Protein AF-A0A3N1GTV0-F1 (afdb_monomer_lite)

Organism: NCBI:txid56438

Secondary structure (DSSP, 8-state):
----TTSTT-TTSS--HHHHHHHTS-----S------SS--TT--HHHHHHHT---TT-S-PPP-PPPTT--HHHHHHTT------GGGS--

Radius of gyration: 27.48 Å; chains: 1; bounding box: 48×57×62 Å

pLDDT: mean 72.13, std 11.44, range [41.16, 90.62]

Foldseek 3Di:
DDPPCPPPPNPVVDPPPVVVVVVPDDPPPPPPPVDDDPDDDPPQDPVNVVVVPPDDVPPPPPPPPDDPPPDDPVNVVVVVDDDDDPPPVVPD

Sequence (92 aa):
MTTDWNAPGNPLDQPPEADAMEQQRSVVEDVQQDHMPDSPPLDANVADLAEQHAAVPGDQERPPASLPTNANAADALEQRQLVPVDDEDHRR

Structure (mmCIF, N/CA/C/O backbone):
data_AF-A0A3N1GTV0-F1
#
_entry.id   AF-A0A3N1GTV0-F1
#
loop_
_atom_site.group_PDB
_atom_site.id
_atom_site.type_symbol
_atom_site.label_atom_id
_atom_site.label_alt_id
_atom_site.label_comp_id
_atom_site.label_asym_id
_atom_site.label_entity_id
_atom_site.label_seq_id
_atom_site.pdbx_PDB_ins_code
_atom_site.Cartn_x
_atom_site.Cartn_y
_atom_site.Cartn_z
_atom_site.occupancy
_atom_site.B_iso_or_equiv
_atom_site.auth_seq_id
_atom_site.auth_comp_id
_atom_site.auth_asym_id
_atom_site.auth_atom_id
_atom_site.pdbx_PDB_model_num
ATOM 1 N N . MET A 1 1 ? -13.844 -36.651 33.456 1.00 41.16 1 MET A N 1
ATOM 2 C CA . MET A 1 1 ? -14.739 -35.564 33.900 1.00 41.16 1 MET A CA 1
ATOM 3 C C . MET A 1 1 ? -15.335 -34.962 32.645 1.00 41.16 1 MET A C 1
ATOM 5 O O . MET A 1 1 ? -14.587 -34.394 31.864 1.00 41.16 1 MET A O 1
ATOM 9 N N . THR A 1 2 ? -16.618 -35.204 32.392 1.00 52.00 2 THR A N 1
ATOM 10 C CA . THR A 1 2 ? -17.329 -34.682 31.218 1.00 52.00 2 THR A CA 1
ATOM 11 C C . THR A 1 2 ? -18.038 -33.419 31.678 1.00 52.00 2 THR A C 1
ATOM 13 O O . THR A 1 2 ? -18.979 -33.510 32.461 1.00 52.00 2 THR A O 1
ATOM 16 N N . THR A 1 3 ? -17.521 -32.251 31.306 1.00 61.66 3 THR A N 1
ATOM 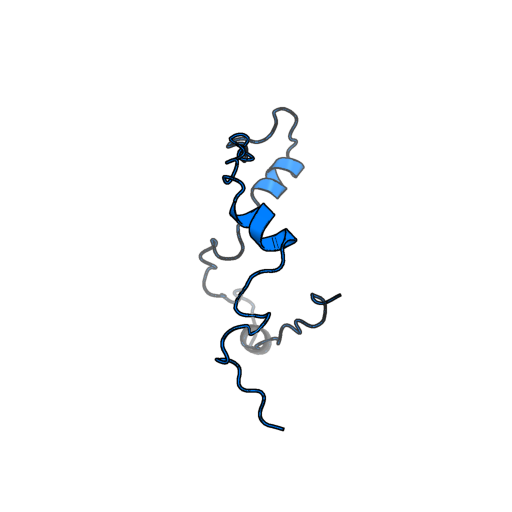17 C CA . THR A 1 3 ? -18.170 -30.976 31.621 1.00 61.66 3 THR A CA 1
ATOM 18 C C . THR A 1 3 ? -19.393 -30.855 30.723 1.00 61.66 3 THR A C 1
ATOM 20 O O . THR A 1 3 ? -19.262 -30.831 29.502 1.00 61.66 3 THR A O 1
ATOM 23 N N . ASP A 1 4 ? -20.579 -30.873 31.323 1.00 68.38 4 ASP A N 1
ATOM 24 C CA . ASP A 1 4 ? -21.841 -30.717 30.609 1.00 68.38 4 ASP A CA 1
ATOM 25 C C . ASP A 1 4 ? -22.046 -29.229 30.297 1.00 68.38 4 ASP A C 1
ATOM 27 O O . ASP A 1 4 ? -22.440 -28.440 31.155 1.00 68.38 4 ASP A O 1
ATOM 31 N N . TRP A 1 5 ? -21.679 -28.837 29.076 1.00 64.94 5 TRP A N 1
ATOM 32 C CA . TRP A 1 5 ? -21.698 -27.449 28.606 1.00 64.94 5 TRP A CA 1
ATOM 33 C C . TRP A 1 5 ? -23.111 -26.882 28.394 1.00 64.94 5 TRP A C 1
ATOM 35 O O . TRP A 1 5 ? -23.236 -25.694 28.130 1.00 64.94 5 TRP A O 1
ATOM 45 N N . ASN A 1 6 ? -24.164 -27.696 28.527 1.00 67.12 6 ASN A N 1
ATOM 46 C CA . ASN A 1 6 ? -25.563 -27.274 28.370 1.00 67.12 6 ASN A CA 1
ATOM 47 C C . ASN A 1 6 ? -26.347 -27.294 29.695 1.00 67.12 6 ASN A C 1
ATOM 49 O O . ASN A 1 6 ? -27.581 -27.267 29.697 1.00 67.12 6 ASN A O 1
ATOM 53 N N . ALA A 1 7 ? -25.659 -27.379 30.837 1.00 70.50 7 ALA A N 1
ATOM 54 C CA . ALA A 1 7 ? -26.314 -27.319 32.135 1.00 70.50 7 ALA A CA 1
ATOM 55 C C . ALA A 1 7 ? -26.887 -25.908 32.396 1.00 70.50 7 ALA A C 1
ATOM 57 O O . ALA A 1 7 ? -26.176 -24.920 32.208 1.00 70.50 7 ALA A O 1
ATOM 58 N N . PRO A 1 8 ? -28.139 -25.780 32.878 1.00 64.19 8 PRO A N 1
ATOM 59 C CA . PRO A 1 8 ? -28.717 -24.482 33.210 1.00 64.19 8 PRO A CA 1
ATOM 60 C C . PRO A 1 8 ? -27.883 -23.795 34.299 1.00 64.19 8 PRO A C 1
ATOM 62 O O . PRO A 1 8 ? -27.713 -24.333 35.394 1.00 64.19 8 PRO A O 1
ATOM 65 N N . GLY A 1 9 ? -27.367 -22.605 33.983 1.00 66.44 9 GLY A N 1
ATOM 66 C CA . GLY A 1 9 ? -26.426 -21.873 34.835 1.00 66.44 9 GLY A CA 1
ATOM 67 C C . GLY A 1 9 ? -24.956 -22.058 34.453 1.00 66.44 9 GLY A C 1
ATOM 68 O O . GLY A 1 9 ? -24.088 -21.715 35.256 1.00 66.44 9 GLY A O 1
ATOM 69 N N . ASN A 1 10 ? -24.657 -22.583 33.258 1.00 73.19 10 ASN A N 1
ATOM 70 C CA . ASN A 1 10 ? -23.308 -22.532 32.712 1.00 73.19 10 ASN A CA 1
ATOM 71 C C . ASN A 1 10 ? -22.870 -21.055 32.602 1.00 73.19 10 ASN A C 1
ATOM 73 O O . ASN A 1 10 ? -23.537 -20.269 31.930 1.00 73.19 10 ASN A O 1
ATOM 77 N N . PRO A 1 11 ? -21.760 -20.648 33.242 1.00 65.50 11 PRO A N 1
ATOM 78 C CA . PRO A 1 11 ? -21.278 -19.269 33.188 1.00 65.50 11 PRO A CA 1
ATOM 79 C C . PRO A 1 11 ? -20.853 -18.820 31.783 1.00 65.50 11 PRO A C 1
ATOM 81 O O . PRO A 1 11 ? -20.614 -17.637 31.593 1.00 65.50 11 PRO A O 1
ATOM 84 N N . LEU A 1 12 ? -20.755 -19.733 30.809 1.00 71.62 12 LEU A N 1
ATOM 85 C CA . LEU A 1 12 ? -20.562 -19.391 29.396 1.00 71.62 12 LEU A CA 1
ATOM 86 C C . LEU A 1 12 ? -21.868 -19.040 28.663 1.00 71.62 12 LEU A C 1
ATOM 88 O O . LEU A 1 12 ? -21.803 -18.445 27.592 1.00 71.62 12 LEU A O 1
ATOM 92 N N . ASP A 1 13 ? -23.038 -19.385 29.215 1.00 71.44 13 ASP A N 1
ATOM 93 C CA . ASP A 1 13 ? -24.341 -19.037 28.620 1.00 71.44 13 ASP A CA 1
ATOM 94 C C . ASP A 1 13 ? -24.710 -17.569 28.866 1.00 71.44 13 ASP A C 1
ATOM 96 O O . ASP A 1 13 ? -25.625 -17.035 28.235 1.00 71.44 13 ASP A O 1
ATOM 100 N N . GLN A 1 14 ? -24.024 -16.914 29.805 1.00 73.06 14 GLN A N 1
ATOM 101 C CA . GLN A 1 14 ? -24.179 -15.494 30.077 1.00 73.06 14 GLN A CA 1
ATOM 102 C C . GLN A 1 14 ? -22.865 -14.788 29.761 1.00 73.06 14 GLN A C 1
ATOM 104 O O . GLN A 1 14 ? -21.828 -15.172 30.305 1.00 73.06 14 GLN A O 1
ATOM 109 N N . PRO A 1 15 ? -22.882 -13.756 28.904 1.00 72.56 15 PRO A N 1
ATOM 110 C CA . PRO A 1 15 ? -21.700 -12.937 28.720 1.00 72.56 15 PRO A CA 1
ATOM 111 C C . PRO A 1 15 ? -21.296 -12.329 30.075 1.00 72.56 15 PRO A C 1
ATOM 113 O O . PRO A 1 15 ? -22.174 -11.990 30.880 1.00 72.56 15 PRO A O 1
ATOM 116 N N . PRO A 1 16 ? -19.989 -12.181 30.350 1.00 82.19 16 PRO A N 1
ATOM 117 C CA . PRO A 1 16 ? -19.506 -11.370 31.457 1.00 82.19 16 PRO A CA 1
ATOM 118 C C . PRO A 1 16 ? -20.221 -10.015 31.523 1.00 82.19 16 PRO A C 1
ATOM 120 O O . PRO A 1 16 ? -20.625 -9.459 30.504 1.00 82.19 16 PRO A O 1
ATOM 123 N N . GLU A 1 17 ? -20.353 -9.454 32.726 1.00 78.94 17 GLU A N 1
ATOM 124 C CA . GLU A 1 17 ? -21.042 -8.170 32.927 1.00 78.94 17 GLU A CA 1
ATOM 125 C C . GLU A 1 17 ? -20.469 -7.057 32.032 1.00 78.94 17 GLU A C 1
ATOM 127 O O . GLU A 1 17 ? -21.225 -6.265 31.476 1.00 78.94 17 GLU A O 1
ATOM 132 N N . ALA A 1 18 ? -19.148 -7.054 31.819 1.00 80.25 18 ALA A N 1
ATOM 133 C CA . ALA A 1 18 ? -18.475 -6.131 30.906 1.00 80.25 18 ALA A CA 1
ATOM 134 C C . ALA A 1 18 ? -18.998 -6.254 29.462 1.00 80.25 18 ALA A C 1
ATOM 136 O O . ALA A 1 18 ? -19.421 -5.262 28.871 1.00 80.25 18 ALA A O 1
ATOM 137 N N . ASP A 1 19 ? -19.058 -7.473 28.932 1.00 80.19 19 ASP A N 1
ATOM 138 C CA . ASP A 1 19 ? -19.543 -7.764 27.583 1.00 80.19 19 ASP A CA 1
ATOM 139 C C . ASP A 1 19 ? -21.028 -7.391 27.434 1.00 80.19 19 ASP A C 1
ATOM 141 O O . ASP A 1 19 ? -21.437 -6.825 26.419 1.00 80.19 19 ASP A O 1
ATOM 145 N N . ALA A 1 20 ? -21.848 -7.652 28.460 1.00 83.56 20 ALA A N 1
ATOM 146 C CA . ALA A 1 20 ? -23.258 -7.261 28.467 1.00 83.56 20 ALA A CA 1
ATOM 147 C C . ALA A 1 20 ? -23.428 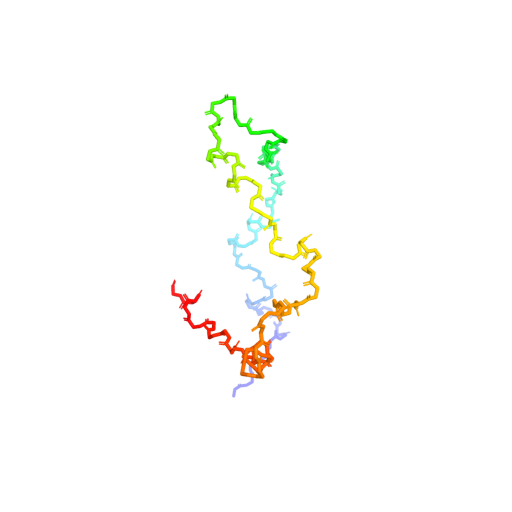-5.731 28.414 1.00 83.56 20 ALA A C 1
ATOM 149 O O . ALA A 1 20 ? -24.294 -5.228 27.694 1.00 83.56 20 ALA A O 1
ATOM 150 N N . MET A 1 21 ? -22.584 -4.986 29.133 1.00 84.06 21 MET A N 1
ATOM 151 C CA . MET A 1 21 ? -22.583 -3.522 29.104 1.00 84.06 21 MET A CA 1
ATOM 152 C C . MET A 1 21 ? -22.149 -2.965 27.745 1.00 84.06 21 MET A C 1
ATOM 154 O O . MET A 1 21 ? -22.707 -1.962 27.298 1.00 84.06 21 MET A O 1
ATOM 158 N N . GLU A 1 22 ? -21.171 -3.586 27.085 1.00 80.88 22 GLU A N 1
ATOM 159 C CA . GLU A 1 22 ? -20.720 -3.178 25.751 1.00 80.88 22 GLU A CA 1
ATOM 160 C C . GLU A 1 22 ? -21.771 -3.475 24.677 1.00 80.88 22 GLU A C 1
ATOM 162 O O . GLU A 1 22 ? -22.054 -2.606 23.854 1.00 80.88 22 GLU A O 1
ATOM 167 N N . GLN A 1 23 ? -22.437 -4.632 24.731 1.00 81.69 23 GLN A N 1
ATOM 168 C CA . GLN A 1 23 ? -23.496 -4.986 23.774 1.00 81.69 23 GLN A CA 1
ATOM 169 C C . GLN A 1 23 ? -24.762 -4.130 23.904 1.00 81.69 23 GLN A C 1
ATOM 171 O O . GLN A 1 23 ? -25.508 -3.969 22.939 1.00 81.69 23 GLN A O 1
ATOM 176 N N . GLN A 1 24 ? -25.027 -3.582 25.091 1.00 81.19 24 GLN A N 1
ATOM 177 C CA . GLN A 1 24 ? -26.139 -2.655 25.311 1.00 81.19 24 GLN A CA 1
ATOM 178 C C . GLN A 1 24 ? -25.838 -1.231 24.837 1.00 81.19 24 GLN A C 1
ATOM 180 O O . GLN A 1 24 ? -26.763 -0.420 24.720 1.00 81.19 24 GLN A O 1
ATOM 185 N N . ARG A 1 25 ? -24.570 -0.895 24.570 1.00 75.12 25 ARG A N 1
ATOM 186 C CA . ARG A 1 25 ? -24.231 0.399 23.978 1.00 75.12 25 ARG A CA 1
ATOM 187 C C . ARG A 1 25 ? -24.621 0.376 22.509 1.00 75.12 25 ARG A C 1
ATOM 189 O O . ARG A 1 25 ? -24.197 -0.485 21.747 1.00 75.12 25 ARG A O 1
ATOM 196 N N . SER A 1 26 ? -25.415 1.362 22.100 1.00 76.44 26 SER A N 1
ATOM 197 C CA . SER A 1 26 ? -25.619 1.640 20.683 1.00 76.44 26 SER A CA 1
ATOM 198 C C . SER A 1 26 ? -24.260 1.868 20.033 1.00 76.44 26 SER A C 1
ATOM 200 O O . SER A 1 26 ? -23.471 2.658 20.561 1.00 76.44 26 SER A O 1
ATOM 202 N N . VAL A 1 27 ? -24.014 1.221 18.892 1.00 73.44 27 VAL A N 1
ATOM 203 C CA . VAL A 1 27 ? -22.901 1.590 18.018 1.00 73.44 27 VAL A CA 1
ATOM 204 C C . VAL A 1 27 ? -23.070 3.074 17.719 1.00 73.44 27 VAL A C 1
ATOM 206 O O . VAL A 1 27 ? -24.016 3.479 17.045 1.00 73.44 27 VAL A O 1
ATOM 209 N N . VAL A 1 28 ? -22.206 3.897 18.309 1.00 71.88 28 VAL A N 1
ATOM 210 C CA . VAL A 1 28 ? -22.054 5.274 17.867 1.00 71.88 28 VAL A CA 1
ATOM 211 C C . VAL A 1 28 ? -21.307 5.136 16.558 1.00 71.88 28 VAL A C 1
ATOM 213 O O . VAL A 1 28 ? -20.109 4.868 16.556 1.00 71.88 28 VAL A O 1
ATOM 216 N N . GLU A 1 29 ? -22.042 5.200 15.453 1.00 62.66 29 GLU A N 1
ATOM 217 C CA . GLU A 1 29 ? -21.427 5.414 14.154 1.00 62.66 29 GLU A CA 1
ATOM 218 C C . GLU A 1 29 ? -20.724 6.763 14.255 1.00 62.66 29 GLU A C 1
ATOM 220 O O . GLU A 1 29 ? -21.371 7.811 14.317 1.00 62.66 29 GLU A O 1
ATOM 225 N N . ASP A 1 30 ? -19.405 6.723 14.431 1.00 67.38 30 ASP A N 1
ATOM 226 C CA . ASP A 1 30 ? -18.593 7.922 14.382 1.00 67.38 30 ASP A CA 1
ATOM 227 C C . ASP A 1 30 ? -18.710 8.451 12.953 1.00 67.38 30 ASP A C 1
ATOM 229 O O . ASP A 1 30 ? -18.142 7.907 12.008 1.00 67.38 30 ASP A O 1
ATOM 233 N N . VAL A 1 31 ? -19.567 9.458 12.781 1.00 57.16 31 VAL A N 1
ATOM 234 C CA . VAL A 1 31 ? -19.880 10.068 11.480 1.00 57.16 31 VAL A CA 1
ATOM 235 C C . VAL A 1 31 ? -18.661 10.809 10.923 1.00 57.16 31 VAL A C 1
ATOM 237 O O . VAL A 1 31 ? -18.648 11.195 9.756 1.00 57.16 31 VAL A O 1
ATOM 240 N N . GLN A 1 32 ? -17.600 10.952 11.720 1.00 62.91 32 GLN A N 1
ATOM 241 C CA . GLN A 1 32 ? -16.258 11.214 11.225 1.00 62.91 32 GLN A CA 1
ATOM 242 C C . GLN A 1 32 ? -15.696 9.915 10.639 1.00 62.91 32 GLN A C 1
ATOM 244 O O . GLN A 1 32 ? -14.688 9.390 11.103 1.00 62.91 32 GLN A O 1
ATOM 249 N N . GLN A 1 33 ? -16.361 9.375 9.614 1.00 64.00 33 GLN A N 1
ATOM 250 C CA . GLN A 1 33 ? -15.699 8.412 8.752 1.00 64.00 33 GLN A CA 1
ATOM 251 C C . GLN A 1 33 ? -14.437 9.107 8.253 1.00 64.00 33 GLN A C 1
ATOM 253 O O . GLN A 1 33 ? -14.518 10.217 7.718 1.00 64.00 33 GLN A O 1
ATOM 258 N N . ASP A 1 34 ? -13.278 8.496 8.486 1.00 66.62 34 ASP A N 1
ATOM 259 C CA . ASP A 1 34 ? -12.027 8.969 7.914 1.00 66.62 34 ASP A CA 1
ATOM 260 C C . ASP A 1 34 ? -12.198 8.975 6.392 1.00 66.62 34 ASP A C 1
ATOM 262 O O . ASP A 1 34 ? -12.118 7.948 5.715 1.00 66.62 34 ASP A O 1
ATOM 266 N N . HIS A 1 35 ? -12.525 10.144 5.850 1.00 65.06 35 HIS A N 1
ATOM 267 C CA . HIS A 1 35 ? -12.632 10.338 4.421 1.00 65.06 35 HIS A CA 1
ATOM 268 C C . HIS A 1 35 ? -11.215 10.357 3.879 1.00 65.06 35 HIS A C 1
ATOM 270 O O . HIS A 1 35 ? -10.450 11.290 4.136 1.00 65.06 35 HIS A O 1
ATOM 276 N N . MET A 1 36 ? -10.869 9.329 3.110 1.00 69.56 36 MET A N 1
ATOM 277 C CA . MET A 1 36 ? -9.676 9.398 2.287 1.00 69.56 36 MET A CA 1
ATOM 278 C C . MET A 1 36 ? -9.879 10.551 1.293 1.00 69.56 36 MET A C 1
ATOM 280 O O . MET A 1 36 ? -10.885 10.556 0.581 1.00 69.56 36 MET A O 1
ATOM 284 N N . PRO A 1 37 ? -9.003 11.568 1.278 1.00 72.12 37 PRO A N 1
ATOM 285 C CA . PRO A 1 37 ? -9.167 12.688 0.370 1.00 72.12 37 PRO A CA 1
ATOM 286 C C . PRO A 1 37 ? -9.028 12.198 -1.076 1.00 72.12 37 PRO A C 1
ATOM 288 O O . PRO A 1 37 ? -8.041 11.556 -1.423 1.00 72.12 37 PRO A O 1
ATOM 291 N N . ASP A 1 38 ? -9.994 12.547 -1.930 1.00 73.69 38 ASP A N 1
ATOM 292 C CA . ASP A 1 38 ? -9.993 12.197 -3.364 1.00 73.69 38 ASP A CA 1
ATOM 293 C C . ASP A 1 38 ? -8.880 12.905 -4.163 1.00 73.69 38 ASP A C 1
ATOM 295 O O . ASP A 1 38 ? -8.718 12.690 -5.365 1.00 73.69 38 ASP A O 1
ATOM 299 N N . SER A 1 39 ? -8.124 13.793 -3.513 1.00 77.56 39 SER A N 1
ATOM 300 C CA . SER A 1 39 ? -7.042 14.557 -4.118 1.00 77.56 39 SER A CA 1
ATOM 301 C C . SER A 1 39 ? -5.854 14.711 -3.168 1.00 77.56 39 SER A C 1
ATOM 303 O O . SER A 1 39 ? -6.068 14.889 -1.964 1.00 77.56 39 SER A O 1
ATOM 305 N N . PRO A 1 40 ? -4.617 14.744 -3.696 1.00 80.06 40 PRO A N 1
ATOM 306 C CA . PRO A 1 40 ? -3.430 15.052 -2.908 1.00 80.06 40 PRO A CA 1
ATOM 307 C C . PRO A 1 40 ? -3.544 16.425 -2.217 1.00 80.06 40 PRO A C 1
ATOM 309 O O . PRO A 1 40 ? -4.196 17.331 -2.750 1.00 80.06 40 PRO A O 1
ATOM 312 N N . PRO A 1 41 ? -2.872 16.620 -1.069 1.00 83.31 41 PRO A N 1
ATOM 313 C CA . PRO A 1 41 ? -2.689 17.938 -0.462 1.00 83.31 41 PRO A CA 1
ATOM 314 C C . PRO A 1 41 ? -2.092 18.961 -1.442 1.00 83.31 41 PRO A C 1
ATOM 316 O O . PRO A 1 41 ? -1.307 18.613 -2.321 1.00 83.31 41 PRO A O 1
ATOM 319 N N . LEU A 1 42 ? -2.435 20.245 -1.285 1.00 84.69 42 LEU A N 1
ATOM 320 C CA . LEU A 1 42 ? -1.963 21.324 -2.174 1.00 84.69 42 LEU A CA 1
ATOM 321 C C . LEU A 1 42 ? -0.443 21.550 -2.115 1.00 84.69 42 LEU A C 1
ATOM 323 O O . LEU A 1 42 ? 0.129 22.139 -3.030 1.00 84.69 42 LEU A O 1
ATOM 327 N N . ASP A 1 43 ? 0.189 21.123 -1.030 1.00 88.75 43 ASP A N 1
ATOM 328 C CA . ASP A 1 43 ? 1.625 21.175 -0.780 1.00 88.75 43 ASP A CA 1
ATOM 329 C C . ASP A 1 43 ? 2.353 19.874 -1.151 1.00 88.75 43 ASP A C 1
ATOM 331 O O . ASP A 1 43 ? 3.573 19.804 -0.994 1.00 88.75 43 ASP A O 1
ATOM 335 N N . ALA A 1 44 ? 1.637 18.878 -1.687 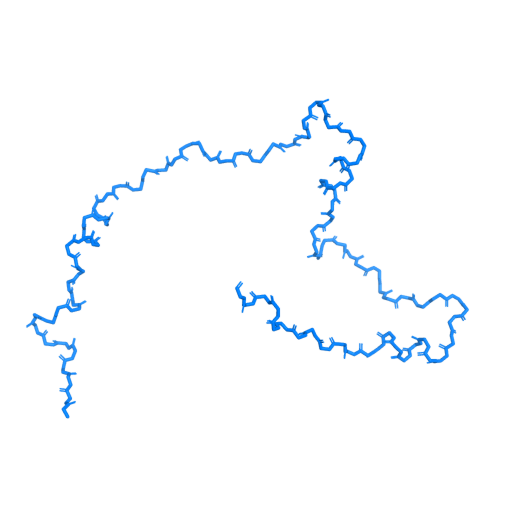1.00 87.00 44 ALA A N 1
ATOM 336 C CA . ALA A 1 44 ? 2.240 17.650 -2.180 1.00 87.00 44 ALA A CA 1
ATOM 337 C C . ALA A 1 44 ? 3.219 17.954 -3.320 1.00 87.00 44 ALA A C 1
ATOM 339 O O . ALA A 1 44 ? 2.891 18.607 -4.319 1.00 87.00 44 ALA A O 1
ATOM 340 N N . ASN A 1 45 ? 4.444 17.465 -3.171 1.00 88.44 45 ASN A N 1
ATOM 341 C CA . ASN A 1 45 ? 5.481 17.575 -4.182 1.00 88.44 45 ASN A CA 1
ATOM 342 C C . ASN A 1 45 ? 5.445 16.371 -5.153 1.00 88.44 45 ASN A C 1
ATOM 344 O O . ASN A 1 45 ? 4.636 15.453 -5.034 1.00 88.44 45 ASN A O 1
ATOM 348 N N . VAL A 1 46 ? 6.334 16.378 -6.152 1.00 83.94 46 VAL A N 1
ATOM 349 C CA . VAL A 1 46 ? 6.393 15.331 -7.191 1.00 83.94 46 VAL A CA 1
ATOM 350 C C . VAL A 1 46 ? 6.678 13.936 -6.615 1.00 83.94 46 VAL A C 1
ATOM 352 O O . VAL A 1 46 ? 6.154 12.954 -7.135 1.00 83.94 46 VAL A O 1
ATOM 355 N N . ALA A 1 47 ? 7.494 13.838 -5.564 1.00 86.12 47 ALA A N 1
ATOM 356 C CA . ALA A 1 47 ? 7.768 12.578 -4.879 1.00 86.12 47 ALA A CA 1
ATOM 357 C C . ALA A 1 47 ? 6.540 12.096 -4.094 1.00 86.12 47 ALA A C 1
ATOM 359 O O . ALA A 1 47 ? 6.160 10.938 -4.240 1.00 86.12 47 ALA A O 1
ATOM 360 N N . ASP A 1 48 ? 5.863 12.994 -3.371 1.00 84.19 48 ASP A N 1
ATOM 361 C CA . ASP A 1 48 ? 4.656 12.655 -2.600 1.00 84.19 48 ASP A CA 1
ATOM 362 C C . ASP A 1 48 ? 3.551 12.101 -3.515 1.00 84.19 48 ASP A C 1
ATOM 364 O O . ASP A 1 48 ? 2.856 11.141 -3.181 1.00 84.19 48 ASP A O 1
ATOM 368 N N . LEU A 1 49 ? 3.415 12.673 -4.716 1.00 82.00 49 LEU A N 1
ATOM 369 C CA . LEU A 1 49 ? 2.452 12.197 -5.703 1.00 82.00 49 LEU A CA 1
ATOM 370 C C . LEU A 1 49 ? 2.852 10.831 -6.283 1.00 82.00 49 LEU A C 1
ATOM 372 O O . LEU A 1 49 ? 1.996 9.978 -6.498 1.00 82.00 49 LEU A O 1
ATOM 376 N N . ALA A 1 50 ? 4.145 10.587 -6.511 1.00 82.69 50 ALA A N 1
ATOM 377 C CA . ALA A 1 50 ? 4.619 9.297 -7.012 1.00 82.69 50 ALA A CA 1
ATOM 378 C C . ALA A 1 50 ? 4.303 8.139 -6.046 1.00 82.69 50 ALA A C 1
ATOM 380 O O . ALA A 1 50 ? 4.013 7.031 -6.498 1.00 82.69 50 ALA A O 1
ATOM 381 N N . GLU A 1 51 ? 4.308 8.400 -4.738 1.00 76.88 51 GLU A N 1
ATOM 382 C CA . GLU A 1 51 ? 3.971 7.422 -3.697 1.00 76.88 51 GLU A CA 1
ATOM 383 C C . GLU A 1 51 ? 2.461 7.160 -3.594 1.00 76.88 51 GLU A C 1
ATOM 385 O O . GLU A 1 51 ? 2.051 6.018 -3.394 1.00 76.88 51 GLU A O 1
ATOM 390 N N . GLN A 1 52 ? 1.616 8.175 -3.814 1.00 73.38 52 GLN A N 1
ATOM 391 C CA . GLN A 1 52 ? 0.153 8.003 -3.831 1.00 73.38 52 GLN A CA 1
ATOM 392 C C . GLN A 1 52 ? -0.343 7.154 -5.007 1.00 73.38 52 GLN A C 1
ATOM 394 O O . GLN A 1 52 ? -1.383 6.506 -4.919 1.00 73.38 52 GLN A O 1
ATOM 399 N N . HIS A 1 53 ? 0.409 7.141 -6.106 1.00 61.47 53 HIS A N 1
ATOM 400 C CA . HIS A 1 53 ? 0.131 6.317 -7.280 1.00 61.47 53 HIS A CA 1
ATOM 401 C C . HIS A 1 53 ? 0.817 4.945 -7.228 1.00 61.47 53 HIS A C 1
ATOM 403 O O . HIS A 1 53 ? 0.850 4.249 -8.249 1.00 61.47 53 HIS A O 1
ATOM 409 N N . ALA A 1 54 ? 1.364 4.535 -6.075 1.00 62.16 54 ALA A N 1
ATOM 410 C CA . ALA A 1 54 ? 1.850 3.175 -5.896 1.00 62.16 54 ALA A CA 1
ATOM 411 C C . ALA A 1 54 ? 0.677 2.212 -6.126 1.00 62.16 54 ALA A C 1
ATOM 413 O O . ALA A 1 54 ? -0.226 2.086 -5.303 1.00 62.16 54 ALA A O 1
ATOM 414 N N . ALA A 1 55 ? 0.668 1.598 -7.311 1.00 57.88 55 ALA A N 1
ATOM 415 C CA . ALA A 1 55 ? -0.382 0.698 -7.749 1.00 57.88 55 ALA A CA 1
ATOM 416 C C . ALA A 1 55 ? -0.680 -0.333 -6.657 1.00 57.88 55 ALA A C 1
ATOM 418 O O . ALA A 1 55 ? 0.238 -0.976 -6.140 1.00 57.88 55 ALA A O 1
ATOM 419 N N . VAL A 1 56 ? -1.967 -0.505 -6.341 1.00 59.78 56 VAL A N 1
ATOM 420 C CA . VAL A 1 56 ? -2.440 -1.617 -5.517 1.00 59.78 56 VAL A CA 1
ATOM 421 C C . VAL A 1 56 ? -1.829 -2.901 -6.094 1.00 59.78 56 VAL A C 1
ATOM 423 O O . VAL A 1 56 ? -1.973 -3.143 -7.300 1.00 59.78 56 VAL A O 1
ATOM 426 N N . PRO A 1 57 ? -1.113 -3.717 -5.298 1.00 51.03 57 PRO A N 1
ATOM 427 C CA . PRO A 1 57 ? -0.577 -4.981 -5.783 1.00 51.03 57 PRO A CA 1
ATOM 428 C C . PRO A 1 57 ? -1.736 -5.846 -6.303 1.00 51.03 57 PRO A C 1
ATOM 430 O O . PRO A 1 57 ? -2.534 -6.348 -5.520 1.00 51.03 57 PRO A O 1
ATOM 433 N N . GLY A 1 58 ? -1.860 -5.973 -7.627 1.00 56.16 58 GLY A N 1
ATOM 434 C CA . GLY A 1 58 ? -2.946 -6.715 -8.284 1.00 56.16 58 GLY A CA 1
ATOM 435 C C . GLY A 1 58 ? -3.707 -5.956 -9.378 1.00 56.16 58 GLY A C 1
ATOM 436 O O . GLY A 1 58 ? -4.286 -6.615 -10.234 1.00 56.16 58 GLY A O 1
ATOM 437 N N . ASP A 1 59 ? -3.655 -4.618 -9.410 1.00 51.94 59 ASP A N 1
ATOM 438 C CA . ASP A 1 59 ? -4.370 -3.800 -10.418 1.00 51.94 59 ASP A CA 1
ATOM 439 C C . ASP A 1 59 ? -3.567 -3.540 -11.697 1.00 51.94 59 ASP A C 1
ATOM 441 O O . ASP A 1 59 ? -4.078 -3.027 -12.694 1.00 51.94 59 ASP A O 1
ATOM 445 N N . GLN A 1 60 ? -2.290 -3.915 -11.706 1.00 56.03 60 GLN A N 1
ATOM 446 C CA . GLN A 1 60 ? -1.580 -4.053 -12.963 1.00 56.03 60 GLN A CA 1
ATOM 447 C C . GLN A 1 60 ? -1.996 -5.399 -13.544 1.00 56.03 60 GLN A C 1
ATOM 449 O O . GLN A 1 60 ? -1.617 -6.439 -13.000 1.00 56.03 60 GLN A O 1
ATOM 454 N N . GLU A 1 61 ? -2.728 -5.392 -14.664 1.00 57.69 61 GLU A N 1
ATOM 455 C CA . GLU A 1 61 ? -2.638 -6.488 -15.627 1.00 57.69 61 GLU A CA 1
ATOM 456 C C . GLU A 1 61 ? -1.158 -6.607 -15.981 1.00 57.69 61 GLU A C 1
ATOM 458 O O . GLU A 1 61 ? -0.646 -5.939 -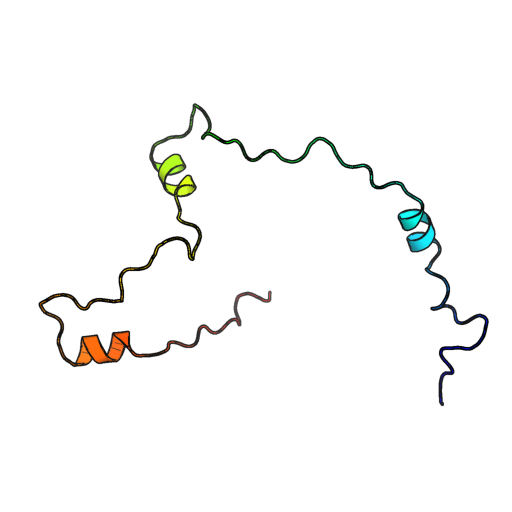16.882 1.00 57.69 61 GLU A O 1
ATOM 463 N N . ARG A 1 62 ? -0.428 -7.375 -15.169 1.00 55.62 62 ARG A N 1
ATOM 464 C CA . ARG A 1 62 ? 0.992 -7.587 -15.344 1.00 55.62 62 ARG A CA 1
ATOM 465 C C . ARG A 1 62 ? 1.090 -8.194 -16.734 1.00 55.62 62 ARG A C 1
ATOM 467 O O . ARG A 1 62 ? 0.528 -9.277 -16.935 1.00 55.62 62 ARG A O 1
ATOM 474 N N . PRO A 1 63 ? 1.744 -7.521 -17.697 1.00 58.25 63 PRO A N 1
ATOM 475 C CA . PRO A 1 63 ? 1.949 -8.131 -18.994 1.00 58.25 63 PRO A CA 1
ATOM 476 C C . PRO A 1 63 ? 2.576 -9.503 -18.734 1.00 58.25 63 PRO A C 1
ATOM 478 O O . PRO A 1 63 ? 3.419 -9.610 -17.829 1.00 58.25 63 PRO A O 1
ATOM 481 N N . PRO A 1 64 ? 2.132 -10.563 -19.437 1.00 62.28 64 PRO A N 1
ATOM 482 C CA . PRO A 1 64 ? 2.675 -11.897 -19.227 1.00 62.28 64 PRO A CA 1
ATOM 483 C C . PRO A 1 64 ? 4.193 -11.777 -19.251 1.00 62.28 64 PRO A C 1
ATOM 485 O O . PRO A 1 64 ? 4.722 -11.110 -20.141 1.00 62.28 64 PRO A O 1
ATOM 488 N N . ALA A 1 65 ? 4.860 -12.327 -18.230 1.00 66.88 65 ALA A N 1
ATOM 489 C CA . ALA A 1 65 ? 6.296 -12.175 -18.040 1.00 66.88 65 ALA A CA 1
ATOM 490 C C . ALA A 1 65 ? 7.014 -12.539 -19.346 1.00 66.88 65 ALA A C 1
ATOM 492 O O . ALA A 1 65 ? 7.143 -13.711 -19.697 1.00 66.88 65 ALA A O 1
ATOM 493 N N . SER A 1 66 ? 7.404 -11.517 -20.106 1.00 72.94 66 SER A N 1
ATOM 494 C CA . SER A 1 66 ? 8.062 -11.684 -21.389 1.00 72.94 66 SER A CA 1
ATOM 495 C C . SER A 1 66 ? 9.538 -11.490 -21.157 1.00 72.94 66 SER A C 1
ATOM 497 O O . SER A 1 66 ? 9.973 -10.488 -20.587 1.00 72.94 66 SER A O 1
ATOM 499 N N . LEU A 1 67 ? 10.311 -12.459 -21.618 1.00 79.06 67 LEU A N 1
ATOM 500 C CA . LEU A 1 67 ? 11.754 -12.349 -21.621 1.00 79.06 67 LEU A CA 1
ATOM 501 C C . LEU A 1 67 ? 12.191 -11.242 -22.597 1.00 79.06 67 LEU A C 1
ATOM 503 O O . LEU A 1 67 ? 11.554 -11.064 -23.642 1.00 79.06 67 LEU A O 1
ATOM 507 N N . PRO A 1 68 ? 13.265 -10.499 -22.284 1.00 83.56 68 PRO A N 1
ATOM 508 C CA . PRO A 1 68 ? 13.868 -9.569 -23.229 1.00 83.56 68 PRO A CA 1
ATOM 509 C C . PRO A 1 68 ? 14.445 -10.317 -24.441 1.00 83.56 68 PRO A C 1
ATOM 511 O O . PRO A 1 68 ? 14.786 -11.496 -24.363 1.00 83.56 68 PRO A O 1
ATOM 514 N N . THR A 1 69 ? 14.596 -9.627 -25.575 1.00 83.88 69 THR A N 1
ATOM 515 C CA . THR A 1 69 ? 15.023 -10.221 -26.860 1.00 83.88 69 THR A CA 1
ATOM 516 C C . THR A 1 69 ? 16.377 -10.941 -26.802 1.00 83.88 69 THR A C 1
ATOM 518 O O . THR A 1 69 ? 16.643 -11.824 -27.611 1.00 83.88 69 THR A O 1
ATOM 521 N N . ASN A 1 70 ? 17.244 -10.567 -25.863 1.00 90.62 70 ASN A N 1
ATOM 522 C CA . ASN A 1 70 ? 18.566 -11.156 -25.658 1.00 90.62 70 ASN A CA 1
ATOM 523 C C . ASN A 1 70 ? 18.607 -12.216 -24.543 1.00 90.62 70 ASN A C 1
ATOM 525 O O . ASN A 1 70 ? 19.703 -12.624 -24.159 1.00 90.62 70 ASN A O 1
ATOM 529 N N . ALA A 1 71 ? 17.457 -12.639 -24.016 1.00 87.69 71 ALA A N 1
ATOM 530 C CA . ALA A 1 71 ? 17.400 -13.675 -22.998 1.00 87.69 71 ALA A CA 1
ATOM 531 C C . ALA A 1 71 ? 17.914 -15.017 -23.533 1.00 87.69 71 ALA A C 1
ATOM 533 O O . ALA A 1 71 ? 17.612 -15.433 -24.655 1.00 87.69 71 ALA A O 1
ATOM 534 N N . ASN A 1 72 ? 18.681 -15.707 -22.701 1.00 89.56 72 ASN A N 1
ATOM 535 C CA . ASN A 1 72 ? 19.185 -17.045 -22.949 1.00 89.56 72 ASN A CA 1
ATOM 536 C C . ASN A 1 72 ? 18.309 -18.108 -22.246 1.00 89.56 72 ASN A C 1
ATOM 538 O O . ASN A 1 72 ? 17.315 -17.811 -21.581 1.00 89.56 72 ASN A O 1
ATOM 542 N N . ALA A 1 73 ? 18.667 -19.384 -22.408 1.00 88.25 73 ALA A N 1
ATOM 543 C CA . ALA A 1 73 ? 17.899 -20.495 -21.843 1.00 88.25 73 ALA A CA 1
ATOM 544 C C . ALA A 1 73 ? 17.889 -20.530 -20.300 1.00 88.25 73 ALA A C 1
ATOM 546 O O . ALA A 1 73 ? 16.924 -21.025 -19.721 1.00 88.25 73 ALA A O 1
ATOM 547 N N . ALA A 1 74 ? 18.933 -20.023 -19.640 1.00 89.88 74 ALA A N 1
ATOM 548 C CA . ALA A 1 74 ? 18.992 -19.930 -18.184 1.00 89.88 74 ALA A CA 1
ATOM 549 C C . ALA A 1 74 ? 18.018 -18.862 -17.668 1.00 89.88 74 ALA A C 1
ATOM 551 O O . ALA A 1 74 ? 17.238 -19.149 -16.764 1.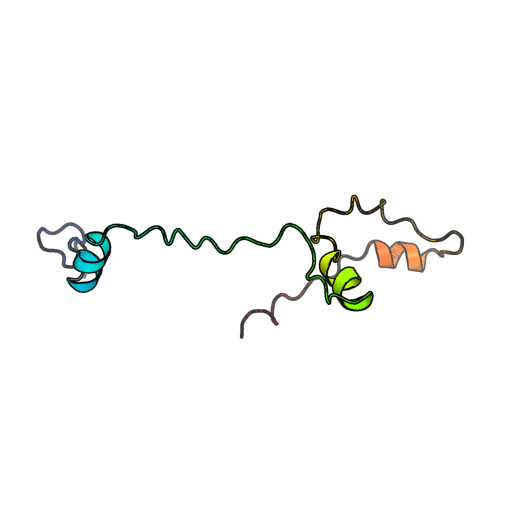00 89.88 74 ALA A O 1
ATOM 552 N N . ASP A 1 75 ? 17.953 -17.704 -18.329 1.00 86.44 75 ASP A N 1
ATOM 553 C CA . ASP A 1 75 ? 17.029 -16.618 -17.968 1.00 86.44 75 ASP A CA 1
ATOM 554 C C . ASP A 1 75 ? 15.561 -17.091 -18.024 1.00 86.44 75 ASP A C 1
ATOM 556 O O . ASP A 1 75 ? 14.737 -16.767 -17.166 1.00 86.44 75 ASP A O 1
ATOM 560 N N . ALA A 1 76 ? 15.232 -17.930 -19.013 1.00 85.31 76 ALA A N 1
ATOM 561 C CA . ALA A 1 76 ? 13.911 -18.544 -19.138 1.00 85.31 76 ALA A CA 1
ATOM 562 C C . ALA A 1 76 ? 13.596 -19.553 -18.024 1.00 85.31 76 ALA A C 1
ATOM 564 O O . ALA A 1 76 ? 12.430 -19.731 -17.663 1.00 85.31 76 ALA A O 1
ATOM 565 N N . LEU A 1 77 ? 14.612 -20.241 -17.500 1.00 87.31 77 LEU A N 1
ATOM 566 C CA . LEU A 1 77 ? 14.449 -21.169 -16.384 1.00 87.31 77 LEU A CA 1
ATOM 567 C C . LEU A 1 77 ? 14.259 -20.418 -15.069 1.00 87.31 77 LEU A C 1
ATOM 569 O O . LEU A 1 77 ? 13.388 -20.806 -14.298 1.00 87.31 77 LEU A O 1
ATOM 573 N N . GLU A 1 78 ? 15.006 -19.340 -14.837 1.00 84.44 78 GLU A N 1
ATOM 574 C CA . GLU A 1 78 ? 14.886 -18.501 -13.638 1.00 84.44 78 GLU A CA 1
ATOM 575 C C . GLU A 1 78 ? 13.497 -17.859 -13.522 1.00 84.44 78 GLU A C 1
ATOM 577 O O . GLU A 1 78 ? 12.880 -17.926 -12.463 1.00 84.44 78 GLU A O 1
ATOM 582 N N . GLN A 1 79 ? 12.924 -17.363 -14.626 1.00 82.88 79 GLN A N 1
ATOM 583 C CA . GLN A 1 79 ? 11.552 -16.821 -14.638 1.00 82.88 79 GLN A CA 1
ATOM 584 C C . GLN A 1 79 ? 10.466 -17.854 -14.296 1.00 82.88 79 GLN A C 1
ATOM 586 O O . GLN A 1 79 ? 9.349 -17.488 -13.933 1.00 82.88 79 GLN A O 1
ATOM 591 N N . ARG A 1 80 ? 10.760 -19.150 -14.449 1.00 81.00 80 ARG A N 1
ATOM 592 C CA . ARG A 1 80 ? 9.825 -20.248 -14.159 1.00 81.00 80 ARG A CA 1
ATOM 593 C C . ARG A 1 80 ? 10.027 -20.847 -12.770 1.00 81.00 80 ARG A C 1
ATOM 595 O O . ARG A 1 80 ? 9.288 -21.763 -12.409 1.00 81.00 80 ARG A O 1
ATOM 602 N N . GLN A 1 81 ? 11.021 -20.383 -12.016 1.00 81.56 81 GLN A N 1
ATOM 603 C CA . GLN A 1 81 ? 11.253 -20.861 -10.662 1.00 81.56 81 GLN A CA 1
ATOM 604 C C . GLN A 1 81 ? 10.235 -20.226 -9.718 1.00 81.56 81 GLN A C 1
ATOM 606 O O . GLN A 1 81 ? 10.116 -19.007 -9.621 1.00 81.56 81 GLN A O 1
ATOM 611 N N . LEU A 1 82 ? 9.485 -21.077 -9.019 1.00 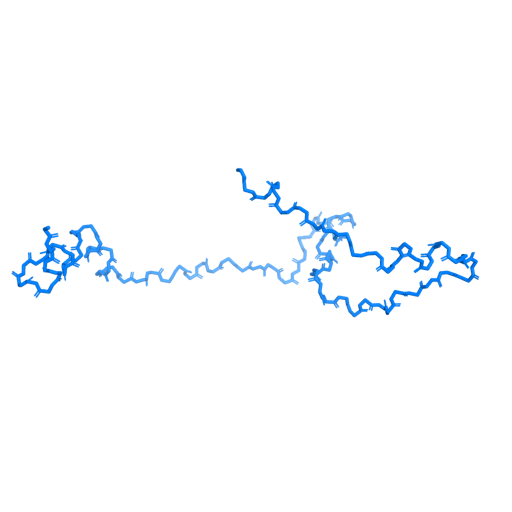73.75 82 LEU A N 1
ATOM 612 C CA . LEU A 1 82 ? 8.659 -20.647 -7.905 1.00 73.75 82 LEU A CA 1
ATOM 613 C C . LEU A 1 82 ? 9.600 -20.367 -6.729 1.00 73.75 82 LEU A C 1
ATOM 615 O O . LEU A 1 82 ? 10.208 -21.297 -6.199 1.00 73.75 82 LEU A O 1
ATOM 619 N N . VAL A 1 83 ? 9.742 -19.101 -6.346 1.00 74.44 83 VAL A N 1
ATOM 620 C CA . VAL A 1 83 ? 10.450 -18.739 -5.117 1.00 74.44 83 VAL A CA 1
ATOM 621 C C . VAL A 1 83 ? 9.440 -18.842 -3.975 1.00 74.44 83 VAL A C 1
ATOM 623 O O . VAL A 1 83 ? 8.447 -18.112 -4.005 1.00 74.44 83 VAL A O 1
ATOM 626 N N . PRO A 1 84 ? 9.624 -19.756 -3.006 1.00 69.75 84 PRO A N 1
ATOM 627 C CA . PRO A 1 84 ? 8.805 -19.743 -1.804 1.00 69.75 84 PRO A CA 1
ATOM 628 C C . PRO A 1 84 ? 9.035 -18.411 -1.086 1.00 69.75 84 PRO A C 1
ATOM 630 O O . PRO A 1 84 ? 10.173 -18.016 -0.838 1.00 69.75 84 PRO A O 1
ATOM 633 N N . VAL A 1 85 ? 7.949 -17.693 -0.818 1.00 66.19 85 VAL A N 1
ATOM 634 C CA . VAL A 1 85 ? 7.979 -16.520 0.050 1.00 66.19 85 VAL A CA 1
ATOM 635 C C . VAL A 1 85 ? 7.865 -17.074 1.464 1.00 66.19 85 VAL A C 1
ATOM 637 O O . VAL A 1 85 ? 6.803 -17.557 1.848 1.00 66.19 85 VAL A O 1
ATOM 640 N N . ASP A 1 86 ? 8.976 -17.121 2.194 1.00 65.12 86 ASP A N 1
ATOM 641 C CA . ASP A 1 86 ? 8.945 -17.509 3.603 1.00 65.12 86 ASP A CA 1
ATOM 642 C C . ASP A 1 86 ? 8.242 -16.387 4.389 1.00 65.12 86 ASP A C 1
ATOM 644 O O . ASP A 1 86 ? 8.824 -15.340 4.668 1.00 65.12 86 ASP A O 1
ATOM 648 N N . ASP A 1 87 ? 6.973 -16.605 4.749 1.00 60.25 87 ASP A N 1
ATOM 649 C CA . ASP A 1 87 ? 6.117 -15.699 5.544 1.00 60.25 87 ASP A CA 1
ATOM 650 C C . ASP A 1 87 ? 6.566 -15.569 7.024 1.00 60.25 87 ASP A C 1
ATOM 652 O O . ASP A 1 87 ? 5.784 -15.213 7.914 1.00 60.25 87 ASP A O 1
ATOM 656 N N . GLU A 1 88 ? 7.817 -15.903 7.344 1.00 59.00 88 GLU A N 1
ATOM 657 C CA . GLU A 1 88 ? 8.306 -15.986 8.725 1.00 59.00 88 GLU A CA 1
ATOM 658 C C . GLU A 1 88 ? 8.607 -14.604 9.345 1.00 59.00 88 GLU A C 1
ATOM 660 O O . GLU A 1 88 ? 8.643 -14.481 10.570 1.00 59.00 88 GLU A O 1
ATOM 665 N N . ASP A 1 89 ? 8.753 -13.552 8.529 1.00 57.53 89 ASP A N 1
ATOM 666 C CA . ASP A 1 89 ? 9.089 -12.194 8.994 1.00 57.53 89 ASP A CA 1
ATOM 667 C C . ASP A 1 89 ? 7.867 -11.326 9.348 1.00 57.53 89 ASP A C 1
ATOM 669 O O . ASP A 1 89 ? 8.025 -10.233 9.886 1.00 57.53 89 ASP A O 1
ATOM 673 N N . HIS A 1 90 ? 6.637 -11.775 9.071 1.00 55.56 90 HIS A N 1
ATOM 674 C CA . HIS A 1 90 ? 5.420 -10.967 9.297 1.00 55.56 90 HIS A CA 1
ATOM 675 C C . HIS A 1 90 ? 4.713 -11.283 10.627 1.00 55.56 90 HIS A C 1
ATOM 677 O O . HIS A 1 90 ? 3.691 -10.683 10.956 1.00 55.56 90 HIS A O 1
ATOM 683 N N . ARG A 1 91 ? 5.258 -12.217 11.419 1.00 57.44 91 ARG A N 1
ATOM 684 C CA . ARG A 1 91 ? 4.795 -12.535 12.778 1.00 57.44 91 ARG A CA 1
ATOM 685 C C . ARG A 1 91 ? 5.879 -12.215 13.809 1.00 57.44 91 ARG A C 1
ATOM 687 O O . ARG A 1 91 ? 6.463 -13.142 14.370 1.00 57.44 91 ARG A O 1
ATOM 694 N N . ARG A 1 92 ? 6.130 -10.935 14.097 1.00 51.94 92 ARG A N 1
ATOM 695 C CA . ARG A 1 92 ? 6.708 -10.500 15.383 1.00 51.94 92 ARG A CA 1
ATOM 696 C C . ARG A 1 92 ? 6.125 -9.179 15.843 1.00 51.94 92 ARG A C 1
ATOM 698 O O . ARG A 1 92 ? 6.031 -8.264 15.003 1.00 51.94 92 ARG A O 1
#